Protein AF-A0A290QF55-F1 (afdb_monomer)

Organism: NCBI:txid2576891

Nearest PDB structures (foldseek):
  9fij-assembly1_B  TM=7.906E-01  e=5.493E+00  Aquifex aeolicus VF5
  2au5-assembly1_A  TM=5.383E-01  e=9.335E+00  Enterococcus faecalis V583

Solvent-accessible surface area (backbone atoms only — not comparable to full-atom values): 4877 Å² total; per-residue (Å²): 107,78,46,44,59,48,52,60,70,70,44,60,88,85,62,73,53,81,89,42,48,69,56,51,50,52,33,21,53,42,51,47,38,47,74,72,69,78,53,54,75,66,46,56,55,50,36,52,50,42,35,41,75,61,40,64,34,78,76,38,42,77,71,57,79,75,70,80,76,75,71,72,82,53,90,82,72,80,129

Mean predicted aligned error: 9.6 Å

Radius of gyration: 16.13 Å; Cα contacts (8 Å, |Δi|>4): 51; chains: 1; bounding box: 29×29×53 Å

Foldseek 3Di:
DVLLVVVVVLQPPPLDDPVCVVLSVLLSVLVVCVVVVNDDPVSVVSNVVSCLVSLNDPVSVVVDPPPPPPPPPDPVPDD

Secondary structure (DSSP, 8-state):
-HHHHHHHHHSPTTT--GGGHHHHHHHHHHHHHHHTT---HHHHHHHHHHHHHTT-SHHHHTT-----------TT---

pLDDT: mean 80.38, std 15.63, range [42.38, 94.81]

Structure (mmCIF, N/CA/C/O backbone):
data_AF-A0A290QF55-F1
#
_entry.id   AF-A0A290QF55-F1
#
loop_
_atom_site.group_PDB
_atom_site.id
_atom_site.type_symbol
_atom_site.label_atom_id
_atom_site.label_alt_id
_atom_site.label_comp_id
_atom_site.label_asym_id
_atom_site.label_entity_id
_atom_site.label_seq_id
_atom_site.pdbx_PDB_ins_code
_atom_site.Cartn_x
_atom_site.Cartn_y
_atom_site.Cartn_z
_atom_site.occupancy
_atom_site.B_iso_or_equiv
_atom_site.auth_seq_id
_atom_site.auth_comp_id
_atom_site.auth_asym_id
_atom_site.auth_atom_id
_atom_site.pdbx_PDB_model_num
ATOM 1 N N . MET A 1 1 ? 0.023 -11.030 5.793 1.00 58.50 1 MET A N 1
ATOM 2 C CA . MET A 1 1 ? 0.220 -11.490 4.402 1.00 58.50 1 MET A CA 1
ATOM 3 C C . MET A 1 1 ? -0.809 -10.887 3.451 1.00 58.50 1 MET A C 1
ATOM 5 O O . MET A 1 1 ? -0.400 -10.070 2.653 1.00 58.50 1 MET A O 1
ATOM 9 N N . ALA A 1 2 ? -2.125 -11.064 3.626 1.00 85.62 2 ALA A N 1
ATOM 10 C CA . ALA A 1 2 ? -3.126 -10.581 2.649 1.00 85.62 2 ALA A CA 1
ATOM 11 C C . ALA A 1 2 ? -3.064 -9.094 2.192 1.00 85.62 2 ALA A C 1
ATOM 13 O O . ALA A 1 2 ? -3.537 -8.775 1.103 1.00 85.62 2 ALA A O 1
ATOM 14 N N . CYS A 1 3 ? -2.543 -8.157 2.999 1.00 90.25 3 CYS A N 1
ATOM 15 C CA . CYS A 1 3 ? -2.376 -6.756 2.564 1.00 90.25 3 CYS A CA 1
ATOM 16 C C . CYS A 1 3 ? -1.090 -6.521 1.757 1.00 90.25 3 CYS A C 1
ATOM 18 O O . CYS A 1 3 ? -1.073 -5.630 0.918 1.00 90.25 3 CYS A O 1
ATOM 20 N N . TRP A 1 4 ? -0.055 -7.333 1.982 1.00 91.12 4 TRP A N 1
ATOM 21 C CA . TRP A 1 4 ? 1.169 -7.337 1.182 1.00 91.12 4 TRP A CA 1
ATOM 22 C C . TRP A 1 4 ? 0.857 -7.772 -0.250 1.00 91.12 4 TRP A C 1
ATOM 24 O O . TRP A 1 4 ? 1.102 -7.025 -1.189 1.00 91.12 4 TRP A O 1
ATOM 34 N N . ASP A 1 5 ? 0.186 -8.917 -0.400 1.00 90.12 5 ASP A N 1
ATOM 35 C CA . ASP A 1 5 ? -0.189 -9.454 -1.715 1.00 90.12 5 ASP A CA 1
ATOM 36 C C . ASP A 1 5 ? -1.085 -8.478 -2.485 1.00 90.12 5 ASP A C 1
ATOM 38 O O . ASP A 1 5 ? -0.949 -8.304 -3.692 1.00 90.12 5 ASP A O 1
ATOM 42 N N . ARG A 1 6 ? -1.972 -7.767 -1.774 1.00 88.19 6 ARG A N 1
ATOM 43 C CA . ARG A 1 6 ? -2.774 -6.694 -2.372 1.00 88.19 6 ARG A CA 1
ATOM 44 C C . ARG A 1 6 ? -1.936 -5.518 -2.851 1.00 88.19 6 ARG A C 1
ATOM 46 O O . ARG A 1 6 ? -2.248 -4.999 -3.913 1.00 88.19 6 ARG A O 1
ATOM 53 N N . LEU A 1 7 ? -0.931 -5.081 -2.089 1.00 89.44 7 LEU A N 1
ATOM 54 C CA . LEU A 1 7 ? -0.041 -3.995 -2.513 1.00 89.44 7 LEU A CA 1
ATOM 55 C C . LEU A 1 7 ? 0.725 -4.378 -3.780 1.00 89.44 7 LEU A C 1
ATOM 57 O O . LEU A 1 7 ? 0.773 -3.577 -4.707 1.00 89.44 7 LEU A O 1
ATOM 61 N N . LEU A 1 8 ? 1.229 -5.612 -3.851 1.00 87.31 8 LEU A N 1
ATOM 62 C CA . LEU A 1 8 ? 1.880 -6.128 -5.054 1.00 87.31 8 LEU A CA 1
ATOM 63 C C . LEU A 1 8 ? 0.915 -6.209 -6.243 1.00 87.31 8 LEU A C 1
ATOM 65 O O . LEU A 1 8 ? 1.271 -5.809 -7.344 1.00 87.31 8 LEU A O 1
ATOM 69 N N . ALA A 1 9 ? -0.323 -6.659 -6.023 1.00 86.44 9 ALA A N 1
ATOM 70 C CA . ALA A 1 9 ? -1.316 -6.792 -7.089 1.00 86.44 9 ALA A CA 1
ATOM 71 C C . ALA A 1 9 ? -1.788 -5.448 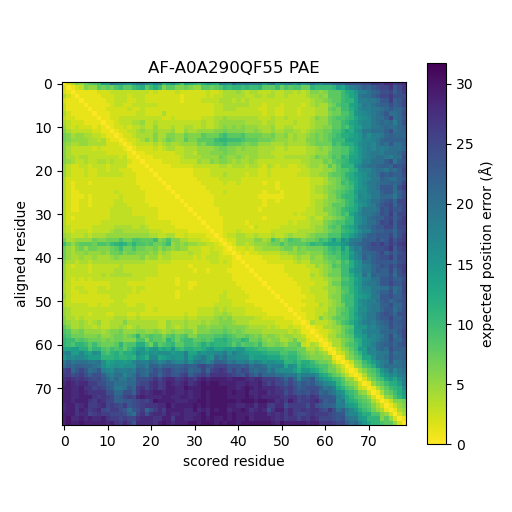-7.678 1.00 86.44 9 ALA A C 1
ATOM 73 O O . ALA A 1 9 ? -2.213 -5.405 -8.829 1.00 86.44 9 ALA A O 1
ATOM 74 N N . ILE A 1 10 ? -1.759 -4.356 -6.901 1.00 85.56 10 ILE A N 1
ATOM 75 C CA . ILE A 1 10 ? -2.153 -3.015 -7.379 1.00 85.56 10 ILE A CA 1
ATOM 76 C C . ILE A 1 10 ? -0.974 -2.180 -7.880 1.00 85.56 10 ILE A C 1
ATOM 78 O O . ILE A 1 10 ? -1.193 -1.086 -8.420 1.00 85.56 10 ILE A O 1
ATOM 82 N N . ALA A 1 11 ? 0.251 -2.639 -7.633 1.00 85.88 11 ALA A N 1
ATOM 83 C CA . ALA A 1 11 ? 1.454 -1.971 -8.081 1.00 85.88 11 ALA A CA 1
ATOM 84 C C . ALA A 1 11 ? 1.608 -2.141 -9.597 1.00 85.88 11 ALA A C 1
ATOM 86 O O . ALA A 1 11 ? 1.483 -3.260 -10.100 1.00 85.88 11 ALA A O 1
ATOM 87 N N . PRO A 1 12 ? 1.872 -1.061 -10.351 1.00 80.50 12 PRO A N 1
ATOM 88 C CA . PRO A 1 12 ? 2.225 -1.198 -11.754 1.00 80.50 12 PRO A CA 1
ATOM 89 C C . PRO A 1 12 ? 3.522 -2.005 -11.905 1.00 80.50 12 PRO A C 1
ATOM 91 O O . PRO A 1 12 ? 4.426 -1.930 -11.066 1.00 80.50 12 PRO A O 1
ATOM 94 N N . ALA A 1 13 ? 3.620 -2.772 -12.991 1.00 78.75 13 ALA A N 1
ATOM 95 C CA . ALA A 1 13 ? 4.823 -3.539 -13.294 1.00 78.75 13 ALA A CA 1
ATOM 96 C C . ALA A 1 13 ? 6.047 -2.610 -13.377 1.00 78.75 13 ALA A C 1
ATOM 98 O O . ALA A 1 13 ? 5.987 -1.553 -14.004 1.00 78.75 13 ALA A O 1
ATOM 99 N N . GLY A 1 14 ? 7.145 -2.994 -12.721 1.00 76.75 14 GLY A N 1
ATOM 100 C CA . GLY A 1 14 ? 8.388 -2.216 -12.691 1.00 76.75 14 GLY A CA 1
ATOM 101 C C . GLY A 1 14 ? 8.395 -1.009 -11.742 1.00 76.75 14 GLY A C 1
ATOM 102 O O . GLY A 1 14 ? 9.409 -0.329 -11.664 1.00 76.75 14 GLY A O 1
ATOM 103 N N . THR A 1 15 ? 7.307 -0.732 -11.010 1.00 77.88 15 THR A N 1
ATOM 104 C CA . THR A 1 15 ? 7.275 0.360 -10.013 1.00 77.88 15 THR A CA 1
ATOM 105 C C . THR A 1 15 ? 7.935 -0.021 -8.688 1.00 77.88 15 THR A C 1
ATOM 107 O O . THR A 1 15 ? 8.535 0.830 -8.045 1.00 77.88 15 THR A O 1
ATOM 110 N N . LEU A 1 16 ? 7.812 -1.283 -8.269 1.00 86.38 16 LEU A N 1
ATOM 111 C CA . LEU A 1 16 ? 8.397 -1.771 -7.020 1.00 86.38 16 LEU A CA 1
ATOM 112 C C . LEU A 1 16 ? 9.692 -2.529 -7.296 1.00 86.38 16 LEU A C 1
ATOM 114 O O . LEU A 1 16 ? 9.736 -3.398 -8.168 1.00 86.38 16 LEU A O 1
ATOM 118 N N . THR A 1 17 ? 10.716 -2.235 -6.504 1.00 87.19 17 THR A N 1
ATOM 119 C CA . THR A 1 17 ? 12.019 -2.899 -6.531 1.00 87.19 17 THR A CA 1
ATOM 120 C C . THR A 1 17 ? 12.328 -3.541 -5.178 1.00 87.19 17 THR A C 1
ATOM 122 O O . THR A 1 17 ? 11.627 -3.327 -4.190 1.00 87.19 17 THR A O 1
ATOM 125 N N . VAL A 1 18 ? 13.418 -4.310 -5.101 1.00 86.62 18 VAL A N 1
ATOM 126 C CA . VAL A 1 18 ? 13.897 -4.886 -3.829 1.00 86.62 18 VAL A CA 1
ATOM 127 C C . VAL A 1 18 ? 14.239 -3.794 -2.805 1.00 86.62 18 VAL A C 1
ATOM 129 O O . VAL A 1 18 ? 14.076 -4.000 -1.606 1.00 86.62 18 VAL A O 1
ATOM 132 N N . ALA A 1 19 ? 14.642 -2.599 -3.250 1.00 85.50 19 ALA A N 1
ATOM 133 C CA . ALA A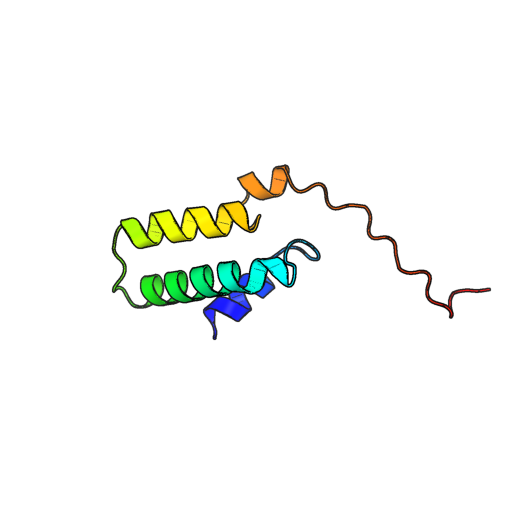 1 19 ? 14.908 -1.480 -2.345 1.00 85.50 19 ALA A CA 1
ATOM 134 C C . ALA A 1 19 ? 13.647 -0.993 -1.604 1.00 85.50 19 ALA A C 1
ATOM 136 O O . ALA A 1 19 ? 13.753 -0.407 -0.527 1.00 85.50 19 ALA A O 1
ATOM 137 N N . ASP A 1 20 ? 12.457 -1.271 -2.143 1.00 88.44 20 ASP A N 1
ATOM 138 C CA . ASP A 1 20 ? 11.180 -0.834 -1.583 1.00 88.44 20 ASP A CA 1
ATOM 139 C C . ASP A 1 20 ? 10.609 -1.807 -0.541 1.00 88.44 20 ASP A C 1
ATOM 141 O O . ASP A 1 20 ? 9.603 -1.497 0.098 1.00 88.44 20 ASP A O 1
ATOM 145 N N . GLU A 1 21 ? 11.239 -2.969 -0.329 1.00 91.25 21 GLU A N 1
ATOM 146 C CA . GLU A 1 21 ? 10.703 -4.073 0.480 1.00 91.25 21 GLU A CA 1
ATOM 147 C C . GLU A 1 21 ? 10.271 -3.622 1.885 1.00 91.25 21 GLU A C 1
ATOM 149 O O . GLU A 1 21 ? 9.137 -3.866 2.305 1.00 91.25 21 GLU A O 1
ATOM 154 N N . ALA A 1 22 ? 11.124 -2.866 2.583 1.00 91.62 22 ALA A N 1
ATOM 155 C CA . ALA A 1 22 ? 10.827 -2.358 3.923 1.00 91.62 22 ALA A CA 1
ATOM 156 C C . ALA A 1 22 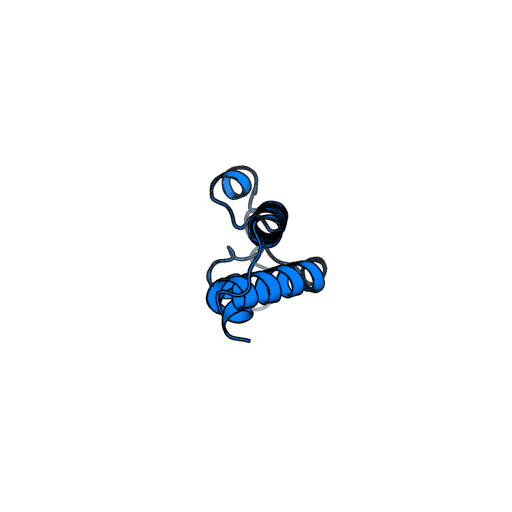? 9.644 -1.369 3.938 1.00 91.62 22 ALA A C 1
ATOM 158 O O . ALA A 1 22 ? 8.840 -1.356 4.876 1.00 91.62 22 ALA A O 1
ATOM 159 N N . ALA A 1 23 ? 9.513 -0.541 2.897 1.00 92.31 23 ALA A N 1
ATOM 160 C CA . ALA A 1 23 ? 8.414 0.412 2.766 1.00 92.31 23 ALA A CA 1
ATOM 161 C C . ALA A 1 23 ? 7.094 -0.295 2.424 1.00 92.31 23 ALA A C 1
ATOM 163 O O . ALA A 1 23 ? 6.053 0.031 3.003 1.00 92.31 23 ALA A O 1
ATOM 164 N N . VAL A 1 24 ? 7.136 -1.307 1.551 1.00 93.12 24 VAL A N 1
ATOM 165 C CA . VAL A 1 24 ? 5.994 -2.183 1.250 1.00 93.12 24 VAL A CA 1
ATOM 166 C C . VAL A 1 24 ? 5.554 -2.927 2.513 1.00 93.12 24 VAL A C 1
ATOM 168 O O . VAL A 1 24 ? 4.355 -3.010 2.790 1.00 93.12 24 VAL A O 1
ATOM 171 N N . GLU A 1 25 ? 6.495 -3.385 3.343 1.00 94.81 25 GLU A N 1
ATOM 172 C CA . GLU A 1 25 ? 6.175 -4.074 4.595 1.00 94.81 25 GLU A CA 1
ATOM 173 C C . GLU A 1 25 ? 5.476 -3.156 5.593 1.00 94.81 25 GLU A C 1
ATOM 175 O O . GLU A 1 25 ? 4.428 -3.503 6.154 1.00 94.81 25 GLU A O 1
ATOM 180 N N . ALA A 1 26 ? 6.028 -1.958 5.791 1.00 93.62 26 ALA A N 1
ATOM 181 C CA . ALA A 1 26 ? 5.454 -0.950 6.667 1.00 93.62 26 ALA A CA 1
ATOM 182 C C . ALA A 1 26 ? 4.037 -0.562 6.213 1.00 93.62 26 ALA A C 1
ATOM 184 O O . ALA A 1 26 ? 3.107 -0.538 7.028 1.00 93.62 26 ALA A O 1
ATOM 185 N N . ALA A 1 27 ? 3.844 -0.345 4.908 1.00 94.56 27 ALA A N 1
ATOM 186 C CA . ALA A 1 27 ? 2.539 -0.063 4.321 1.00 94.56 27 ALA A CA 1
ATOM 187 C C . ALA A 1 27 ? 1.551 -1.224 4.531 1.00 94.56 27 ALA A C 1
ATOM 189 O O . ALA A 1 27 ? 0.419 -1.003 4.968 1.00 94.56 27 ALA A O 1
ATOM 190 N N . ALA A 1 28 ? 1.975 -2.469 4.294 1.00 94.62 28 ALA A N 1
ATOM 191 C CA . ALA A 1 28 ? 1.138 -3.654 4.469 1.00 94.62 28 ALA A CA 1
ATOM 192 C C . ALA A 1 28 ? 0.673 -3.822 5.925 1.00 94.62 28 ALA A C 1
ATOM 194 O O . ALA A 1 28 ? -0.498 -4.129 6.175 1.00 94.62 28 ALA A O 1
ATOM 195 N N . ARG A 1 29 ? 1.575 -3.600 6.891 1.00 93.69 29 ARG A N 1
ATOM 196 C CA . ARG A 1 29 ? 1.283 -3.671 8.333 1.00 93.69 29 ARG A CA 1
ATOM 197 C C . ARG A 1 29 ? 0.322 -2.561 8.768 1.00 93.69 29 ARG A C 1
ATOM 199 O O . ARG A 1 29 ? -0.648 -2.844 9.473 1.00 93.69 29 ARG A O 1
ATOM 206 N N . LEU A 1 30 ? 0.538 -1.325 8.311 1.00 94.31 30 LEU A N 1
ATOM 207 C CA . LEU A 1 30 ? -0.367 -0.197 8.575 1.00 94.31 30 LEU A CA 1
ATOM 208 C C . LEU A 1 30 ? -1.762 -0.441 7.994 1.00 94.31 30 LEU A C 1
ATOM 210 O O . LEU A 1 30 ? -2.766 -0.219 8.671 1.00 94.31 30 LEU A O 1
ATOM 214 N N . TRP A 1 31 ? -1.839 -0.966 6.772 1.00 93.75 31 TRP A N 1
ATOM 215 C CA . TRP A 1 31 ? -3.114 -1.295 6.145 1.00 93.75 31 TRP A CA 1
ATOM 216 C C . TRP A 1 31 ? -3.855 -2.403 6.903 1.00 93.75 31 TRP A C 1
ATOM 218 O O . TRP A 1 31 ? -5.058 -2.294 7.154 1.00 93.75 31 TRP A O 1
ATOM 228 N N . ALA A 1 32 ? -3.145 -3.445 7.342 1.00 94.25 32 ALA A N 1
ATOM 229 C CA . ALA A 1 32 ? -3.733 -4.484 8.181 1.00 94.25 32 ALA A CA 1
ATOM 230 C C . ALA A 1 32 ? -4.287 -3.899 9.494 1.00 94.25 32 ALA A C 1
ATOM 232 O O . ALA A 1 32 ? -5.435 -4.170 9.845 1.00 94.25 32 ALA A O 1
ATOM 233 N N . LYS A 1 33 ? -3.525 -3.025 10.163 1.00 93.19 33 LYS A N 1
ATOM 234 C CA . LYS A 1 33 ? -3.956 -2.332 11.387 1.00 93.19 33 LYS A CA 1
ATOM 235 C C . LYS A 1 33 ? -5.234 -1.514 11.171 1.00 93.19 33 LYS A C 1
ATOM 237 O O . LYS A 1 33 ? -6.166 -1.618 11.969 1.00 93.19 33 LYS A O 1
ATOM 242 N N . ILE A 1 34 ? -5.317 -0.767 10.069 1.00 93.12 34 ILE A N 1
ATOM 243 C CA . ILE A 1 34 ? -6.514 -0.002 9.681 1.00 93.12 34 ILE A CA 1
ATOM 244 C C . ILE A 1 34 ? -7.726 -0.916 9.513 1.00 93.12 34 ILE A C 1
ATOM 246 O O . ILE A 1 34 ? -8.782 -0.642 10.079 1.00 93.12 34 ILE A O 1
ATOM 250 N N . LYS A 1 35 ? -7.571 -2.043 8.814 1.00 91.12 35 LYS A N 1
ATOM 251 C CA . LYS A 1 35 ? -8.666 -3.005 8.622 1.00 91.12 35 LYS A CA 1
ATOM 252 C C . LYS A 1 35 ? -9.173 -3.630 9.916 1.00 91.12 35 LYS A C 1
ATOM 254 O O . LYS A 1 35 ? -10.348 -3.962 9.999 1.00 91.12 35 LYS A O 1
ATOM 259 N N . THR A 1 36 ? -8.303 -3.796 10.907 1.00 92.00 36 THR A N 1
ATOM 260 C CA . THR A 1 36 ? -8.690 -4.338 12.218 1.00 92.00 36 THR A CA 1
ATOM 261 C C . THR A 1 36 ? -9.388 -3.320 13.126 1.00 92.00 36 THR A C 1
ATOM 263 O O . THR A 1 36 ? -9.811 -3.686 14.214 1.00 92.00 36 THR A O 1
ATOM 266 N N . GLY A 1 37 ? -9.516 -2.052 12.712 1.00 88.94 37 GLY A N 1
ATOM 267 C CA . GLY A 1 37 ? -10.209 -1.011 13.482 1.00 88.94 37 GLY A CA 1
ATOM 268 C C . GLY A 1 37 ? -9.386 -0.379 14.613 1.00 88.94 37 GLY A C 1
ATOM 269 O O . GLY A 1 37 ? -9.863 0.539 15.269 1.00 88.94 37 GLY A O 1
ATOM 270 N N . PHE A 1 38 ? -8.135 -0.803 14.818 1.00 88.06 38 PHE A N 1
ATOM 271 C CA . PHE A 1 38 ? -7.244 -0.288 15.872 1.00 88.06 38 PHE A CA 1
ATOM 272 C C . PHE A 1 38 ? -6.339 0.872 15.414 1.00 88.06 38 PHE A C 1
ATOM 274 O O . PHE A 1 38 ? -5.328 1.178 16.056 1.00 88.06 38 PHE A O 1
ATOM 281 N N . ALA A 1 39 ? -6.644 1.497 14.277 1.00 92.75 39 ALA A N 1
ATOM 282 C CA . ALA A 1 39 ? -5.816 2.555 13.709 1.00 92.75 39 ALA A CA 1
ATOM 283 C C . ALA A 1 39 ? -6.155 3.942 14.267 1.00 92.75 39 ALA A C 1
ATOM 285 O O . ALA A 1 39 ? -7.316 4.316 14.415 1.00 92.75 39 ALA A O 1
ATOM 286 N N . LYS A 1 40 ? -5.110 4.729 14.519 1.00 93.50 40 LYS A N 1
ATOM 287 C CA . LYS A 1 40 ? -5.182 6.152 14.865 1.00 93.50 40 LYS A CA 1
ATOM 288 C C . LYS A 1 40 ? -5.130 6.998 13.593 1.00 93.50 40 LYS A C 1
ATOM 290 O O . LYS A 1 40 ? -4.637 6.542 12.565 1.00 93.50 40 LYS A O 1
ATOM 295 N N . SER A 1 41 ? -5.548 8.262 13.669 1.00 91.12 41 SER A N 1
ATOM 296 C CA . SER A 1 41 ? -5.458 9.221 12.550 1.00 91.12 41 SER A CA 1
ATOM 297 C C . SER A 1 41 ? -4.052 9.299 11.936 1.00 91.12 41 SER A C 1
ATOM 299 O O . SER A 1 41 ? -3.909 9.326 10.716 1.00 91.12 41 SER A O 1
ATOM 301 N N . SER A 1 42 ? -3.010 9.222 12.769 1.00 93.31 42 SER A N 1
ATOM 302 C CA . SER A 1 42 ? -1.610 9.184 12.336 1.00 93.31 42 SER A CA 1
ATOM 303 C C . SER A 1 42 ? -1.264 7.978 11.458 1.00 93.31 42 SER A C 1
ATOM 305 O O . SER A 1 42 ? -0.414 8.100 10.580 1.00 93.31 42 SER A O 1
ATOM 307 N N . ASP A 1 43 ? -1.913 6.826 11.665 1.00 94.19 43 ASP A N 1
ATOM 308 C CA . ASP A 1 43 ? -1.669 5.620 10.866 1.00 94.19 43 ASP A CA 1
ATOM 309 C C . ASP A 1 43 ? -2.167 5.811 9.424 1.00 94.19 43 ASP A C 1
ATOM 311 O O . ASP A 1 43 ? -1.489 5.402 8.484 1.00 94.19 43 ASP A O 1
ATOM 315 N N . TYR A 1 44 ? -3.303 6.495 9.234 1.00 93.19 44 TYR A N 1
ATOM 316 C CA . TYR A 1 44 ? -3.826 6.829 7.904 1.00 93.19 44 TYR A CA 1
ATOM 317 C C . TYR A 1 44 ? -2.905 7.802 7.166 1.00 93.19 44 TYR A C 1
ATOM 319 O O . TYR A 1 44 ? -2.595 7.594 5.992 1.00 93.19 44 TYR A O 1
ATOM 327 N N . SER A 1 45 ? -2.421 8.842 7.855 1.00 94.06 45 SER A N 1
ATOM 328 C CA . SER A 1 45 ? -1.456 9.780 7.274 1.00 94.06 45 SER A CA 1
ATOM 329 C C . SER A 1 45 ? -0.148 9.083 6.897 1.00 94.06 45 SER A C 1
ATOM 331 O O . SER A 1 45 ? 0.411 9.368 5.841 1.00 94.06 45 SER A O 1
ATOM 333 N N . MET A 1 46 ? 0.332 8.155 7.730 1.00 94.38 46 MET A N 1
ATOM 334 C CA . MET A 1 46 ? 1.557 7.405 7.457 1.00 94.38 46 MET A CA 1
ATOM 335 C C . MET A 1 46 ? 1.384 6.440 6.281 1.00 94.38 46 MET A C 1
ATOM 337 O O . MET A 1 46 ? 2.240 6.391 5.402 1.00 94.38 46 MET A O 1
ATOM 341 N N . LEU A 1 47 ? 0.255 5.726 6.214 1.00 93.44 47 LEU A N 1
ATOM 342 C CA . LEU A 1 47 ? -0.050 4.858 5.079 1.00 93.44 47 LEU A CA 1
ATOM 343 C C . LEU A 1 47 ? -0.099 5.661 3.773 1.00 93.44 47 LEU A C 1
ATOM 345 O O . LEU A 1 47 ? 0.507 5.253 2.790 1.00 93.44 47 LEU A O 1
ATOM 349 N N . SER A 1 48 ? -0.753 6.827 3.773 1.00 91.88 48 SER A N 1
ATOM 350 C CA . SER A 1 48 ? -0.810 7.708 2.598 1.00 91.88 48 SER A CA 1
ATOM 351 C C . SER A 1 48 ? 0.583 8.144 2.122 1.00 91.88 48 SER A C 1
ATOM 353 O O . SER A 1 48 ? 0.866 8.116 0.922 1.00 91.88 48 SER A O 1
ATOM 355 N N . LYS A 1 49 ? 1.493 8.466 3.054 1.00 92.06 49 LYS A N 1
ATOM 356 C CA . LYS A 1 49 ? 2.891 8.793 2.729 1.00 92.06 49 LYS A CA 1
ATOM 357 C C . LYS A 1 49 ? 3.610 7.626 2.057 1.00 92.06 49 LYS A C 1
ATOM 359 O O . LYS A 1 49 ? 4.205 7.836 1.005 1.00 92.06 49 LYS A O 1
ATOM 364 N N . TYR A 1 50 ? 3.509 6.416 2.612 1.00 92.69 50 TYR A N 1
ATOM 365 C CA . TYR A 1 50 ? 4.125 5.232 2.004 1.00 92.69 50 TYR A CA 1
ATOM 366 C C . TYR A 1 50 ? 3.538 4.913 0.627 1.00 92.69 50 TYR A C 1
ATOM 368 O O . TYR A 1 50 ? 4.275 4.639 -0.309 1.00 92.69 50 TYR A O 1
ATOM 376 N N . LEU A 1 51 ? 2.216 4.992 0.460 1.00 90.81 51 LEU A N 1
ATOM 377 C CA . LEU A 1 51 ? 1.595 4.767 -0.848 1.00 90.81 51 LEU A CA 1
ATOM 378 C C . LEU A 1 51 ? 2.046 5.807 -1.878 1.00 90.81 51 LEU A C 1
ATOM 380 O O . LEU A 1 51 ? 2.221 5.468 -3.044 1.00 90.81 51 LEU A O 1
ATOM 384 N N . THR A 1 52 ? 2.252 7.055 -1.458 1.00 88.81 52 THR A N 1
ATOM 385 C CA . THR A 1 52 ? 2.766 8.115 -2.332 1.00 88.81 52 THR A CA 1
ATOM 386 C C . THR A 1 52 ? 4.221 7.855 -2.717 1.00 88.81 52 THR A C 1
ATOM 388 O O . THR A 1 52 ? 4.544 7.932 -3.899 1.00 88.81 52 THR A O 1
ATOM 391 N N . SER A 1 53 ? 5.086 7.498 -1.758 1.00 86.38 53 SER A N 1
ATOM 392 C CA . SER A 1 53 ? 6.501 7.207 -2.037 1.00 86.38 53 SER A CA 1
ATOM 393 C C . SER A 1 53 ? 6.686 5.976 -2.920 1.00 86.38 53 SER A C 1
ATOM 395 O O . SER A 1 53 ? 7.590 5.953 -3.740 1.00 86.38 53 SER A O 1
ATOM 397 N N . LEU A 1 54 ? 5.807 4.980 -2.782 1.00 87.38 54 LEU A N 1
ATOM 398 C CA . LEU A 1 54 ? 5.794 3.765 -3.600 1.00 87.38 54 LEU A CA 1
ATOM 399 C C . LEU A 1 54 ? 5.125 3.960 -4.971 1.00 87.38 54 LEU A C 1
ATOM 401 O O . LEU A 1 54 ? 4.921 2.990 -5.696 1.00 87.38 54 LEU A O 1
ATOM 405 N N . GLY A 1 55 ? 4.689 5.174 -5.323 1.00 85.69 55 GLY A N 1
ATOM 406 C CA . GLY A 1 55 ? 4.040 5.406 -6.613 1.00 85.69 55 GLY A CA 1
ATOM 407 C C . GLY A 1 55 ? 2.637 4.791 -6.734 1.00 85.69 55 GLY A C 1
ATOM 408 O O . GLY A 1 55 ? 2.100 4.656 -7.831 1.00 85.69 55 GLY A O 1
ATOM 409 N N . LEU A 1 56 ? 1.996 4.420 -5.624 1.00 84.50 56 LEU A N 1
ATOM 410 C CA . LEU A 1 56 ? 0.731 3.678 -5.610 1.00 84.50 56 LEU A CA 1
ATOM 411 C C . LEU A 1 56 ? -0.522 4.564 -5.565 1.00 84.50 56 LEU A C 1
ATOM 413 O O . LEU A 1 56 ? -1.632 4.034 -5.590 1.00 84.50 56 LEU A O 1
ATOM 417 N N . THR A 1 57 ? -0.379 5.890 -5.547 1.00 83.69 57 THR A N 1
ATOM 418 C CA . THR A 1 57 ? -1.511 6.831 -5.638 1.00 83.69 57 THR A CA 1
ATOM 419 C C . THR A 1 57 ? -1.733 7.306 -7.079 1.00 83.69 57 THR A C 1
ATOM 421 O O . THR A 1 57 ? -0.772 7.382 -7.842 1.00 83.69 57 THR A O 1
ATOM 424 N N . PRO A 1 58 ? -2.963 7.683 -7.484 1.00 75.56 58 PRO A N 1
ATOM 425 C CA . PRO A 1 58 ? -3.206 8.234 -8.821 1.00 75.56 58 PRO A CA 1
ATOM 426 C C . PRO A 1 58 ? -2.311 9.435 -9.145 1.00 75.56 58 PRO A C 1
ATOM 428 O O . PRO A 1 58 ? -1.787 9.525 -10.247 1.00 75.56 58 PRO A O 1
ATOM 431 N N . GLN A 1 59 ? -2.086 10.314 -8.164 1.00 76.62 59 GLN A N 1
ATOM 432 C CA . GLN A 1 59 ? -1.254 11.505 -8.320 1.00 76.62 59 GLN A CA 1
ATOM 433 C C . GLN A 1 59 ? 0.235 11.167 -8.454 1.00 76.62 59 GLN A C 1
ATOM 435 O O . GLN A 1 59 ? 0.921 11.753 -9.278 1.00 76.62 59 GLN A O 1
ATOM 440 N N . SER A 1 60 ? 0.746 10.202 -7.688 1.00 70.75 60 SER A N 1
ATOM 441 C CA . SER A 1 60 ? 2.138 9.759 -7.838 1.00 70.75 60 SER A CA 1
ATOM 442 C C . SER A 1 60 ? 2.359 8.964 -9.128 1.00 70.75 60 SER A C 1
ATOM 444 O O . SER A 1 60 ? 3.470 8.920 -9.632 1.00 70.75 60 SER A O 1
ATOM 446 N N . ARG A 1 61 ? 1.318 8.340 -9.693 1.00 66.56 61 ARG A N 1
ATOM 447 C CA . ARG A 1 61 ? 1.425 7.583 -10.953 1.00 66.56 61 ARG A CA 1
ATO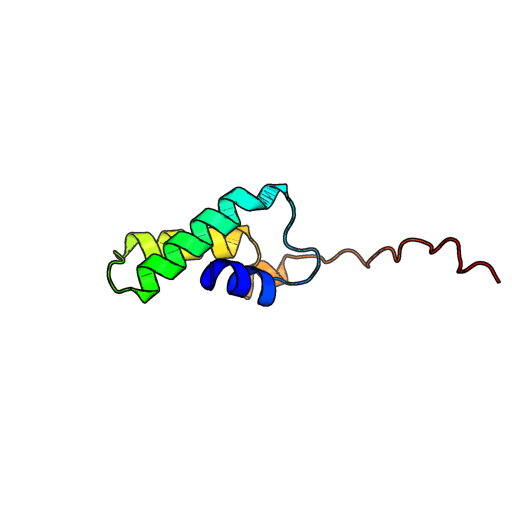M 448 C C . ARG A 1 61 ? 1.621 8.470 -12.175 1.00 66.56 61 ARG A C 1
ATOM 450 O O . ARG A 1 61 ? 2.219 8.013 -13.137 1.00 66.56 61 ARG A O 1
ATOM 457 N N . THR A 1 62 ? 1.166 9.724 -12.149 1.00 67.94 62 THR A N 1
ATOM 458 C CA . THR A 1 62 ? 1.373 10.649 -13.277 1.00 67.94 62 THR A CA 1
ATOM 459 C C . THR A 1 62 ? 2.827 11.087 -13.430 1.00 67.94 62 THR A C 1
ATOM 461 O O . THR A 1 62 ? 3.178 11.635 -14.466 1.00 67.94 62 THR A O 1
ATOM 464 N N . THR A 1 63 ? 3.663 10.874 -12.409 1.00 63.59 63 THR A N 1
ATOM 465 C CA . THR A 1 63 ? 5.096 11.205 -12.429 1.00 63.59 63 THR A CA 1
ATOM 466 C C 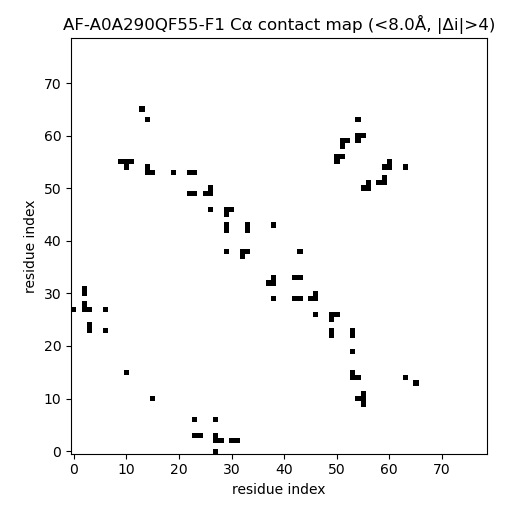. THR A 1 63 ? 5.989 9.992 -12.687 1.00 63.59 63 THR A C 1
ATOM 468 O O . THR A 1 63 ? 7.203 10.149 -12.762 1.00 63.59 63 THR A O 1
ATOM 471 N N . ILE A 1 64 ? 5.420 8.785 -12.789 1.00 61.66 64 ILE A N 1
ATOM 472 C CA . ILE A 1 64 ? 6.180 7.581 -13.133 1.00 61.66 64 ILE A CA 1
ATOM 473 C C . ILE A 1 64 ? 6.314 7.557 -14.654 1.00 61.66 64 ILE A C 1
ATOM 475 O O . ILE A 1 64 ? 5.418 7.100 -15.363 1.00 61.66 64 ILE A O 1
ATOM 479 N N . GLU A 1 65 ? 7.437 8.058 -15.161 1.00 56.00 65 GLU A N 1
ATOM 480 C CA . GLU A 1 65 ? 7.883 7.720 -16.509 1.00 56.00 65 GLU A CA 1
ATOM 481 C C . GLU A 1 65 ? 8.281 6.246 -16.491 1.00 56.00 65 GLU A C 1
ATOM 483 O O . GLU A 1 65 ? 9.353 5.886 -16.014 1.00 56.00 65 GLU A O 1
ATOM 488 N N . VAL A 1 66 ? 7.381 5.370 -16.942 1.00 56.53 66 VAL A N 1
ATOM 489 C CA . VAL A 1 66 ? 7.725 3.971 -17.200 1.00 56.53 66 VAL A CA 1
ATOM 490 C C . VAL A 1 66 ? 8.689 3.995 -18.387 1.00 56.53 66 VAL A C 1
ATOM 492 O O . VAL A 1 66 ? 8.250 4.353 -19.485 1.00 56.53 66 VAL A O 1
ATOM 495 N N . PRO A 1 67 ? 9.983 3.657 -18.216 1.00 51.28 67 PRO A N 1
ATOM 496 C CA . PRO A 1 67 ? 10.867 3.523 -19.361 1.00 51.28 67 PRO A CA 1
ATOM 497 C C . PRO A 1 67 ? 10.247 2.470 -20.285 1.00 51.28 67 PRO A C 1
ATOM 499 O O . PRO A 1 67 ? 9.708 1.481 -19.770 1.00 51.28 67 PRO A O 1
ATOM 502 N N . PRO A 1 68 ? 10.276 2.644 -21.621 1.00 52.31 68 PRO A N 1
ATOM 503 C CA . PRO A 1 68 ? 9.875 1.570 -22.515 1.00 52.31 68 PRO A CA 1
ATOM 504 C C . PRO A 1 68 ? 10.660 0.338 -22.083 1.00 52.31 68 PRO A C 1
ATOM 506 O O . PRO A 1 68 ? 11.885 0.397 -21.970 1.00 52.31 68 PRO A O 1
ATOM 509 N N . GLN A 1 69 ? 9.940 -0.728 -21.734 1.00 55.50 69 GLN A N 1
ATOM 510 C CA . GLN A 1 69 ? 10.551 -1.986 -21.343 1.00 55.50 69 GLN A CA 1
ATOM 511 C C . GLN A 1 69 ? 11.529 -2.329 -22.46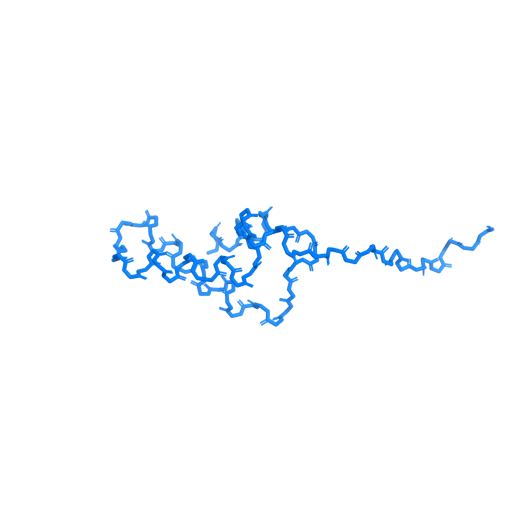4 1.00 55.50 69 GLN A C 1
ATOM 513 O O . GLN A 1 69 ? 11.103 -2.596 -23.588 1.00 55.50 69 GLN A O 1
ATOM 518 N N . HIS A 1 70 ? 12.833 -2.252 -22.188 1.00 49.16 70 HIS A N 1
ATOM 519 C CA . HIS A 1 70 ? 13.795 -3.003 -22.968 1.00 49.16 70 HIS A CA 1
ATOM 520 C C . HIS A 1 70 ? 13.324 -4.440 -22.797 1.00 49.16 70 HIS A C 1
ATOM 522 O O . HIS A 1 70 ? 13.522 -5.041 -21.743 1.00 49.16 70 HIS A O 1
ATOM 528 N N . ALA A 1 71 ? 12.576 -4.933 -23.786 1.00 51.41 71 ALA A N 1
ATOM 529 C CA . ALA A 1 71 ? 12.413 -6.350 -23.984 1.00 51.41 71 ALA A CA 1
ATOM 530 C C . ALA A 1 71 ? 13.844 -6.867 -24.007 1.00 51.41 71 ALA A C 1
ATOM 532 O O . ALA A 1 71 ? 14.594 -6.529 -24.923 1.00 51.41 71 ALA A O 1
ATOM 533 N N . GLU A 1 72 ? 14.258 -7.540 -22.934 1.00 53.12 72 GLU A N 1
ATOM 534 C CA . GLU A 1 72 ? 15.530 -8.238 -22.934 1.00 53.12 72 GLU A CA 1
ATOM 535 C C . GLU A 1 72 ? 15.557 -9.041 -24.231 1.00 53.12 72 GLU A C 1
ATOM 537 O O . GLU A 1 72 ? 14.610 -9.781 -24.523 1.00 53.12 72 GLU A O 1
ATOM 542 N N . GLU A 1 73 ? 16.569 -8.784 -25.063 1.00 54.44 73 GLU A N 1
ATOM 543 C CA . GLU A 1 73 ? 16.809 -9.551 -26.273 1.00 54.44 73 GLU A CA 1
ATOM 544 C C . GLU A 1 73 ? 16.888 -11.013 -25.851 1.00 54.44 73 GLU A C 1
ATOM 546 O O . GLU A 1 73 ? 17.868 -11.481 -25.278 1.00 54.44 73 GLU A O 1
ATOM 551 N N . ASN A 1 74 ? 15.791 -11.723 -26.080 1.00 57.22 74 ASN A N 1
ATOM 552 C CA . ASN A 1 74 ? 15.721 -13.150 -25.902 1.00 57.22 74 ASN A CA 1
ATOM 553 C C . ASN A 1 74 ? 16.785 -13.761 -26.827 1.00 57.22 74 ASN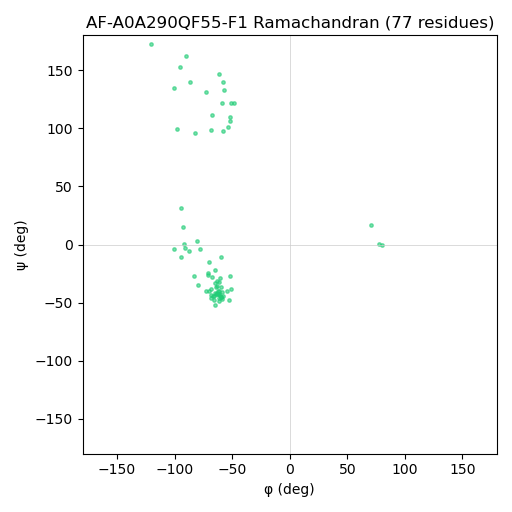 A C 1
ATOM 555 O O . ASN A 1 74 ? 16.727 -13.549 -28.038 1.00 57.22 74 ASN A O 1
ATOM 559 N N . GLU A 1 75 ? 17.739 -14.529 -26.295 1.00 55.31 75 GLU A N 1
ATOM 560 C CA . GLU A 1 75 ? 18.754 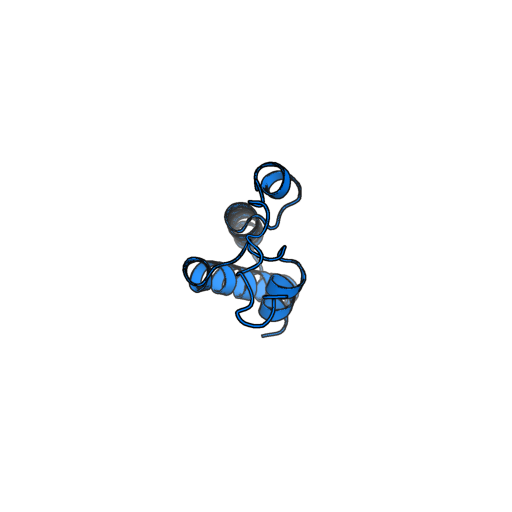-15.223 -27.107 1.00 55.31 75 GLU A CA 1
ATOM 561 C C . GLU A 1 75 ? 18.140 -16.210 -28.125 1.00 55.31 75 GLU A C 1
ATOM 563 O O . GLU A 1 75 ? 18.827 -16.655 -29.043 1.00 55.31 75 GLU A O 1
ATOM 568 N N . PHE A 1 76 ? 16.837 -16.507 -28.028 1.00 53.09 76 PHE A N 1
ATOM 569 C CA . PHE A 1 76 ? 16.073 -17.269 -29.021 1.00 53.09 76 PHE A CA 1
ATOM 570 C C . PHE A 1 76 ? 15.388 -16.415 -30.104 1.00 53.09 76 PHE A C 1
ATOM 572 O O . PHE A 1 76 ? 14.784 -16.969 -31.018 1.00 53.09 76 PHE A O 1
ATOM 579 N N . ALA A 1 77 ? 15.474 -15.084 -30.043 1.00 53.16 77 ALA A N 1
ATOM 580 C CA . ALA A 1 77 ? 14.899 -14.166 -31.031 1.00 53.16 77 ALA A CA 1
ATOM 581 C C . ALA A 1 77 ? 15.903 -13.750 -32.125 1.00 53.16 77 ALA A C 1
ATOM 583 O O . ALA A 1 77 ? 15.820 -12.648 -32.661 1.00 53.16 77 ALA A O 1
ATOM 584 N N . LYS A 1 78 ? 16.852 -14.626 -32.480 1.00 47.75 78 LYS A N 1
ATOM 585 C CA . LYS A 1 78 ? 17.600 -14.516 -33.740 1.00 47.75 78 LYS A CA 1
ATOM 586 C C . LYS A 1 78 ? 16.979 -15.435 -34.786 1.00 47.75 78 LYS A C 1
ATOM 588 O O . LYS A 1 78 ? 17.286 -16.626 -34.811 1.00 47.75 78 LYS A O 1
ATOM 593 N N . VAL A 1 79 ? 16.158 -14.854 -35.659 1.00 42.38 79 VAL A N 1
ATOM 594 C CA . VAL A 1 79 ? 15.956 -15.322 -37.039 1.00 42.38 79 VAL A CA 1
ATOM 595 C C . VAL A 1 79 ? 15.973 -14.108 -37.951 1.00 42.38 79 VAL A C 1
ATOM 597 O O . VAL A 1 79 ? 15.215 -13.15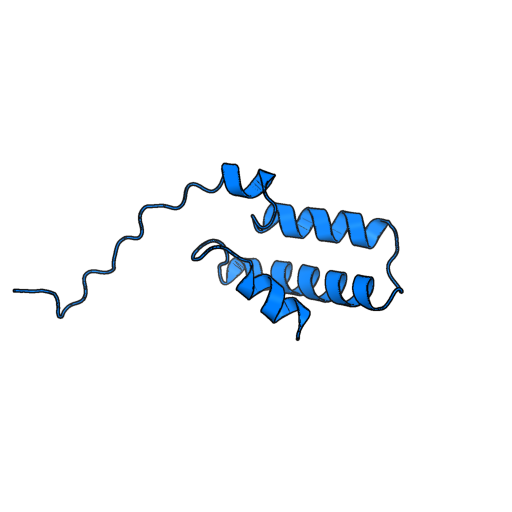9 -37.654 1.00 42.38 79 VAL A O 1
#

Sequence (79 aa):
MACWDRLLAIAPAGTLTVADEAAVEAAARLWAKIKTGFAKSSDYSMLSKYLTSLGLTPQSRTTIEVPPQHAEENEFAKV